Protein AF-A0A8S3CMA0-F1 (afdb_monomer_lite)

Foldseek 3Di:
DDDDDDKDKDKDKDKDKDKDKDWDWDADPDDGDIDIDIDIDIDIDMDMDMDMDD

Sequence (54 aa):
MNKATTTTTTATTTTTTSATTTTTTTSTSTTSTTTTTTTTTTTTTTTTTTTTTT

Secondary structure (DSSP, 8-state):
--PPP--EEEEEEEEEEEEEEEEEEEE-TTS--EEEEEEEEEEEEEEEEEEEE-

Structure (mmCIF, N/CA/C/O backbone):
data_AF-A0A8S3CMA0-F1
#
_entry.id   AF-A0A8S3CMA0-F1
#
loop_
_atom_site.group_PDB
_atom_site.id
_atom_site.type_symbol
_atom_site.label_atom_id
_atom_site.label_alt_id
_atom_site.label_comp_id
_atom_site.label_asym_id
_atom_site.label_entity_id
_atom_site.label_seq_id
_atom_site.pdbx_PDB_ins_code
_atom_site.Cartn_x
_atom_site.Cartn_y
_atom_site.Cartn_z
_atom_site.occupancy
_atom_site.B_iso_or_equiv
_atom_site.auth_seq_id
_atom_site.auth_comp_id
_atom_site.auth_asym_id
_atom_site.auth_atom_id
_atom_site.pdbx_PDB_model_num
ATOM 1 N N . MET A 1 1 ? 39.407 4.134 -31.644 1.00 58.16 1 MET A N 1
ATOM 2 C CA . MET A 1 1 ? 38.427 4.823 -30.776 1.00 58.16 1 MET A CA 1
ATOM 3 C C . MET A 1 1 ? 38.132 3.903 -29.603 1.00 58.16 1 MET A C 1
ATOM 5 O O . MET A 1 1 ? 37.537 2.860 -29.835 1.00 58.16 1 MET A O 1
ATOM 9 N N . ASN A 1 2 ? 38.566 4.229 -28.385 1.00 54.59 2 ASN A N 1
ATOM 10 C CA . ASN A 1 2 ? 38.160 3.464 -27.201 1.00 54.59 2 ASN A CA 1
ATOM 11 C C . ASN A 1 2 ? 36.843 4.068 -26.716 1.00 54.59 2 ASN A C 1
ATOM 13 O O . ASN A 1 2 ? 36.809 5.245 -26.360 1.00 54.59 2 ASN A O 1
ATOM 17 N N . LYS A 1 3 ? 35.748 3.307 -26.765 1.00 66.69 3 LYS A N 1
ATOM 18 C CA . LYS A 1 3 ? 34.470 3.768 -26.217 1.00 66.69 3 LYS A CA 1
ATOM 19 C C . LYS A 1 3 ? 34.554 3.640 -24.695 1.00 66.69 3 LYS A C 1
ATOM 21 O O . LYS A 1 3 ? 34.767 2.539 -24.199 1.00 66.69 3 LYS A O 1
ATOM 26 N N . ALA A 1 4 ? 34.464 4.754 -23.972 1.00 74.19 4 ALA A N 1
ATOM 27 C CA . ALA A 1 4 ? 34.476 4.739 -22.512 1.00 74.19 4 ALA A CA 1
ATOM 28 C C . ALA A 1 4 ? 33.203 4.055 -21.981 1.00 74.19 4 ALA A C 1
ATOM 30 O O . ALA A 1 4 ? 32.101 4.382 -22.423 1.00 74.19 4 ALA A O 1
ATOM 31 N N . THR A 1 5 ? 33.364 3.111 -21.053 1.00 82.31 5 THR A N 1
ATOM 32 C CA . THR A 1 5 ? 32.267 2.509 -20.280 1.00 82.31 5 THR A CA 1
ATOM 33 C C . THR A 1 5 ? 31.833 3.492 -19.188 1.00 82.31 5 THR A C 1
ATOM 35 O O . THR A 1 5 ? 32.690 4.091 -18.536 1.00 82.31 5 THR A O 1
ATOM 38 N N . THR A 1 6 ? 30.527 3.700 -19.001 1.00 82.12 6 THR A N 1
ATOM 39 C CA . THR A 1 6 ? 29.983 4.682 -18.048 1.00 82.12 6 THR A CA 1
ATOM 40 C C . THR A 1 6 ? 29.278 3.979 -16.897 1.00 82.12 6 THR A C 1
ATOM 42 O O . THR A 1 6 ? 28.162 3.498 -17.055 1.00 82.12 6 THR A O 1
ATOM 45 N N . THR A 1 7 ? 29.887 4.011 -15.713 1.00 85.25 7 THR A N 1
ATOM 46 C CA . THR A 1 7 ? 29.258 3.518 -14.483 1.00 85.25 7 THR A CA 1
ATOM 47 C C . THR A 1 7 ? 28.216 4.514 -13.973 1.00 85.25 7 THR A C 1
ATOM 49 O O . THR A 1 7 ? 28.528 5.688 -13.773 1.00 85.25 7 THR A O 1
ATOM 52 N N . THR A 1 8 ? 26.996 4.043 -13.709 1.00 85.56 8 THR A N 1
ATOM 53 C CA . THR A 1 8 ? 25.931 4.818 -13.050 1.00 85.56 8 THR A CA 1
ATOM 54 C C . THR A 1 8 ? 25.609 4.207 -11.686 1.00 85.56 8 THR A C 1
ATOM 56 O O . THR A 1 8 ? 25.414 2.997 -11.572 1.00 85.56 8 THR A O 1
ATOM 59 N N . THR A 1 9 ? 25.536 5.047 -10.651 1.00 86.81 9 THR A N 1
ATOM 60 C CA . THR A 1 9 ? 25.158 4.645 -9.287 1.00 86.81 9 THR A CA 1
ATOM 61 C C . THR A 1 9 ? 23.823 5.284 -8.927 1.00 86.81 9 THR A C 1
ATOM 63 O O . THR A 1 9 ? 23.679 6.503 -9.001 1.00 86.81 9 THR A O 1
ATOM 66 N N . THR A 1 10 ? 22.848 4.482 -8.505 1.00 88.19 10 THR A N 1
ATOM 67 C CA . THR A 1 10 ? 21.544 4.961 -8.026 1.00 88.19 10 THR A CA 1
ATOM 68 C C . THR A 1 10 ? 21.350 4.547 -6.571 1.00 88.19 10 THR A C 1
ATOM 70 O O . THR A 1 10 ? 21.509 3.375 -6.227 1.00 88.19 10 THR A O 1
ATOM 73 N N . ALA A 1 11 ? 21.006 5.508 -5.711 1.00 88.06 11 ALA A N 1
ATOM 74 C CA . ALA A 1 11 ? 20.653 5.262 -4.316 1.00 88.06 11 ALA A CA 1
ATOM 75 C C . ALA A 1 11 ? 19.135 5.392 -4.129 1.00 88.06 11 ALA A C 1
ATOM 77 O O . ALA A 1 11 ? 18.526 6.354 -4.595 1.00 88.06 11 ALA A O 1
ATOM 78 N N . T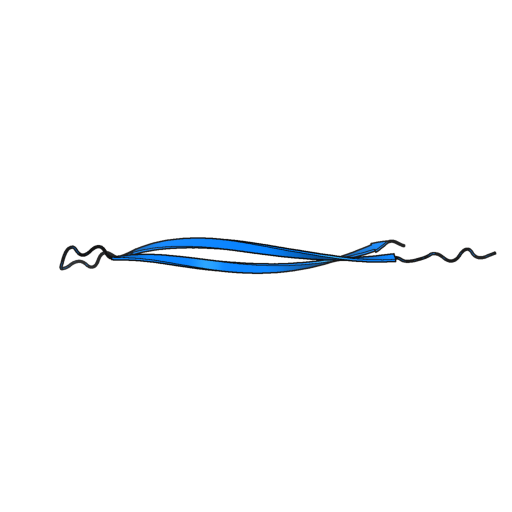HR A 1 12 ? 18.528 4.432 -3.435 1.00 89.69 12 THR A N 1
ATOM 79 C CA . THR A 1 12 ? 17.103 4.429 -3.091 1.00 89.69 12 THR A CA 1
ATOM 80 C C . THR A 1 12 ? 16.952 4.323 -1.577 1.00 89.69 12 THR A C 1
ATOM 82 O O . THR A 1 12 ? 17.469 3.390 -0.965 1.00 89.69 12 THR A O 1
ATOM 85 N N . THR A 1 13 ? 16.234 5.270 -0.971 1.00 88.44 13 THR A N 1
ATOM 86 C CA . THR A 1 13 ? 15.964 5.307 0.475 1.00 88.44 13 THR A CA 1
ATOM 87 C C . THR A 1 13 ? 14.500 4.965 0.727 1.00 88.44 13 THR A C 1
ATOM 89 O O . THR A 1 13 ? 13.618 5.632 0.194 1.00 88.44 13 THR A O 1
ATOM 92 N N . THR A 1 14 ? 14.240 3.946 1.546 1.00 87.00 14 THR A N 1
ATOM 93 C CA . THR A 1 14 ? 12.890 3.531 1.957 1.00 87.00 14 THR A CA 1
ATOM 94 C C . THR A 1 14 ? 12.735 3.702 3.466 1.00 87.00 14 THR A C 1
ATOM 96 O O . THR A 1 14 ? 13.566 3.216 4.235 1.00 87.00 14 THR A O 1
ATOM 99 N N . THR A 1 15 ? 11.665 4.376 3.893 1.00 86.69 15 THR A N 1
ATOM 100 C CA . THR A 1 15 ? 11.319 4.570 5.310 1.00 86.69 15 THR A CA 1
ATOM 101 C C . THR A 1 15 ? 10.030 3.819 5.620 1.00 86.69 15 THR A C 1
ATOM 103 O O . THR A 1 15 ? 8.997 4.103 5.016 1.00 86.69 15 THR A O 1
ATOM 106 N N . THR A 1 16 ? 10.080 2.897 6.580 1.00 84.62 16 THR A N 1
ATOM 107 C CA . THR A 1 16 ? 8.924 2.114 7.034 1.00 84.62 16 THR A CA 1
ATOM 108 C C . THR A 1 16 ? 8.618 2.450 8.490 1.00 84.62 16 THR A C 1
ATOM 110 O O . THR A 1 16 ? 9.487 2.334 9.356 1.00 84.62 16 THR A O 1
ATOM 113 N N . THR A 1 17 ? 7.376 2.845 8.769 1.00 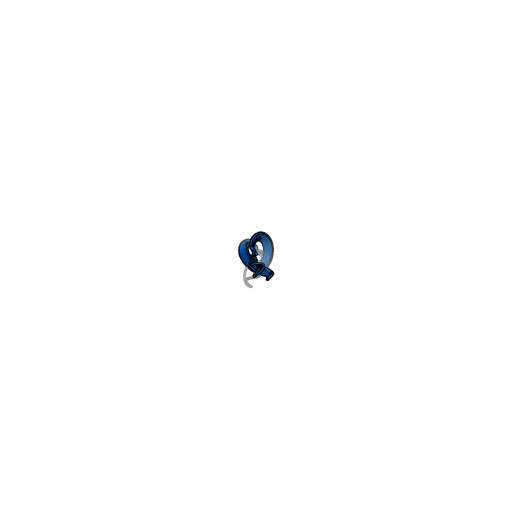87.31 17 THR A N 1
ATOM 114 C CA . THR A 1 17 ? 6.877 3.102 10.127 1.00 87.31 17 THR A CA 1
ATOM 115 C C . THR A 1 17 ? 5.857 2.031 10.488 1.00 87.31 17 THR A C 1
ATOM 117 O O . THR A 1 17 ? 4.834 1.915 9.815 1.00 87.31 17 THR A O 1
ATOM 120 N N . SER A 1 18 ? 6.114 1.279 11.558 1.00 87.56 18 SER A N 1
ATOM 121 C CA . SER A 1 18 ? 5.219 0.227 12.053 1.00 87.56 18 SER A CA 1
ATOM 122 C C . SER A 1 18 ? 4.769 0.538 13.479 1.00 87.56 18 SER A C 1
ATOM 124 O O . SER A 1 18 ? 5.569 0.964 14.315 1.00 87.56 18 SER A O 1
ATOM 126 N N . ALA A 1 19 ? 3.484 0.322 13.761 1.00 83.88 19 ALA A N 1
ATOM 127 C CA . ALA A 1 19 ? 2.906 0.463 15.094 1.00 83.88 19 ALA A CA 1
ATOM 128 C C . ALA A 1 19 ? 2.56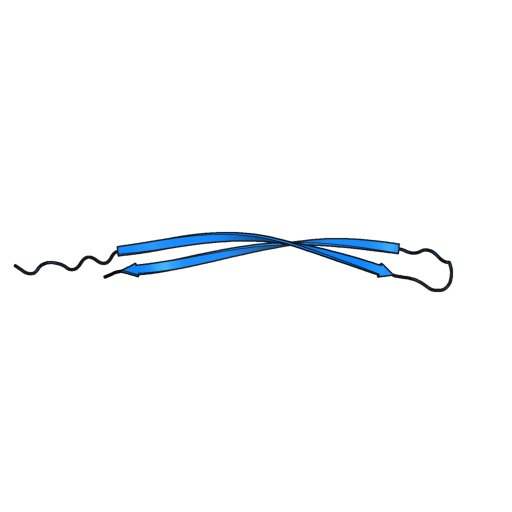3 -0.918 15.664 1.00 83.88 19 ALA A C 1
ATOM 130 O O . ALA A 1 19 ? 1.865 -1.698 15.016 1.00 83.88 19 ALA A O 1
ATOM 131 N N . THR A 1 20 ? 3.025 -1.193 16.884 1.00 84.06 20 THR A N 1
ATOM 132 C CA . THR A 1 20 ? 2.722 -2.424 17.625 1.00 84.06 20 THR A CA 1
ATOM 133 C C . THR A 1 20 ? 2.014 -2.058 18.927 1.00 84.06 20 THR A C 1
ATOM 135 O O . THR A 1 20 ? 2.549 -1.301 19.737 1.00 84.06 20 THR A O 1
ATOM 138 N N . THR A 1 21 ? 0.805 -2.584 19.137 1.00 83.75 21 THR A N 1
ATOM 139 C CA . THR A 1 21 ? 0.012 -2.362 20.357 1.00 83.75 21 THR A CA 1
ATOM 140 C C . THR A 1 21 ? 0.040 -3.612 21.231 1.00 83.75 21 THR A C 1
ATOM 142 O O . THR A 1 21 ? -0.377 -4.680 20.792 1.00 83.75 21 THR A O 1
ATOM 145 N N . THR A 1 22 ? 0.491 -3.467 22.478 1.00 79.81 22 THR A N 1
ATOM 146 C CA . THR A 1 22 ? 0.524 -4.538 23.481 1.00 79.81 22 THR A CA 1
ATOM 147 C C . THR A 1 22 ? -0.426 -4.192 24.626 1.00 79.81 22 THR A C 1
ATOM 149 O O . THR A 1 22 ? -0.312 -3.128 25.238 1.00 79.81 22 THR A O 1
ATOM 152 N N . THR A 1 23 ? -1.364 -5.092 24.928 1.00 83.12 23 THR A N 1
ATOM 153 C CA . THR A 1 23 ? -2.300 -4.962 26.055 1.00 83.12 23 THR A CA 1
ATOM 154 C C . THR A 1 23 ? -1.910 -5.941 27.157 1.00 83.12 23 THR A C 1
ATOM 156 O O . THR A 1 23 ? -1.896 -7.148 26.930 1.00 83.12 23 THR A O 1
ATOM 159 N N . THR A 1 24 ? -1.626 -5.426 28.354 1.00 79.50 24 THR A N 1
ATOM 160 C CA . THR A 1 24 ? -1.301 -6.229 29.540 1.00 79.50 24 THR A CA 1
ATOM 161 C C . THR A 1 24 ? -2.403 -6.061 30.583 1.00 79.50 24 THR A C 1
ATOM 163 O O . THR A 1 24 ? -2.697 -4.942 31.010 1.00 79.50 24 THR A O 1
ATOM 166 N N . THR A 1 25 ? -3.005 -7.171 31.011 1.00 78.56 25 THR A N 1
ATOM 167 C CA . THR A 1 25 ? -4.002 -7.207 32.092 1.00 78.56 25 THR A CA 1
ATOM 168 C C . THR A 1 25 ? -3.356 -7.772 33.351 1.00 78.56 25 THR A C 1
ATOM 170 O O . THR A 1 25 ? -2.904 -8.916 33.349 1.00 78.56 25 THR A O 1
ATOM 173 N N . THR A 1 26 ? -3.329 -6.989 34.430 1.00 75.19 26 THR A N 1
ATOM 174 C CA . THR A 1 26 ? -2.801 -7.430 35.729 1.00 75.19 26 THR A CA 1
ATOM 175 C C . THR A 1 26 ? -3.948 -7.584 36.720 1.00 75.19 26 THR A C 1
ATOM 177 O O . THR A 1 26 ? -4.715 -6.647 36.944 1.00 75.19 26 THR A O 1
ATOM 180 N N . SER A 1 27 ? -4.043 -8.759 37.344 1.00 66.75 27 SER A N 1
ATOM 181 C CA . SER A 1 27 ? -4.996 -9.043 38.421 1.00 66.75 27 SER A CA 1
ATOM 182 C C . SER A 1 27 ? -4.242 -9.226 39.738 1.00 66.75 27 SER A C 1
ATOM 184 O O . SER A 1 27 ? -3.504 -10.194 39.899 1.00 66.75 27 SER A O 1
ATOM 186 N N . THR A 1 28 ? -4.417 -8.315 40.696 1.00 68.56 28 THR A N 1
ATOM 187 C CA . THR A 1 28 ? -3.882 -8.465 42.062 1.00 68.56 28 THR A CA 1
ATOM 188 C C . THR A 1 28 ? -4.935 -9.085 42.977 1.00 68.56 28 THR A C 1
ATOM 190 O O . THR A 1 28 ? -5.997 -8.503 43.191 1.00 68.56 28 THR A O 1
ATOM 193 N N . SER A 1 29 ? -4.659 -10.270 43.532 1.00 59.53 29 SER A N 1
ATOM 194 C CA . SER A 1 29 ? -5.573 -10.944 44.461 1.00 59.53 29 SER A CA 1
ATOM 195 C C . SER A 1 29 ? -5.561 -10.259 45.831 1.00 59.53 29 SER A C 1
ATOM 197 O O . SER A 1 29 ? -4.635 -10.459 46.615 1.00 59.53 29 SER A O 1
ATOM 199 N N . THR A 1 30 ? -6.572 -9.435 46.106 1.00 60.47 30 THR A N 1
ATOM 200 C CA . THR A 1 30 ? -7.117 -9.132 47.456 1.00 60.47 30 THR A CA 1
ATOM 201 C C . THR A 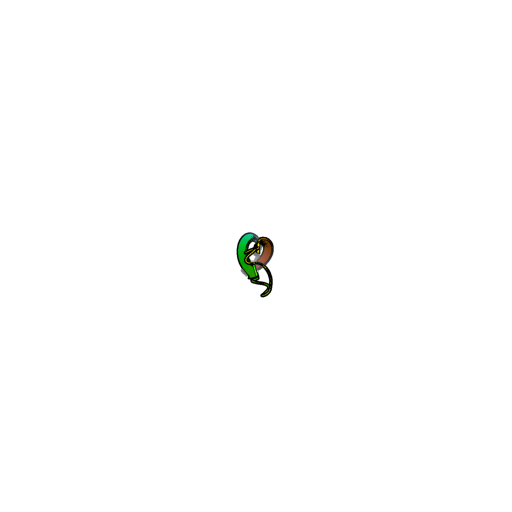1 30 ? -8.346 -8.215 47.377 1.00 60.47 30 THR A C 1
ATOM 203 O O . THR A 1 30 ? -9.192 -8.265 48.261 1.00 60.47 30 THR A O 1
ATOM 206 N N . THR A 1 31 ? -8.523 -7.493 46.266 1.00 67.12 31 THR A N 1
ATOM 207 C CA . THR A 1 31 ? -9.721 -6.702 45.931 1.00 67.12 31 THR A CA 1
ATOM 208 C C . THR A 1 31 ? -9.863 -6.743 44.406 1.00 67.12 31 THR A C 1
ATOM 210 O O . THR A 1 31 ? -8.872 -6.498 43.727 1.00 67.12 31 THR A O 1
ATOM 213 N N . SER A 1 32 ? -11.024 -7.101 43.845 1.00 57.75 32 SER A N 1
ATOM 214 C CA . SER A 1 32 ? -11.238 -7.428 42.413 1.00 57.75 32 SER A CA 1
ATOM 215 C C . SER A 1 32 ? -11.085 -6.266 41.407 1.00 57.75 32 SER A C 1
ATOM 217 O O . SER A 1 32 ? -11.894 -6.117 40.491 1.00 57.75 32 SER A O 1
ATOM 219 N N . THR A 1 33 ? -10.060 -5.431 41.538 1.00 65.56 33 THR A N 1
ATOM 220 C CA . THR A 1 33 ? -9.762 -4.366 40.582 1.00 65.56 33 THR A CA 1
ATOM 221 C C . THR A 1 33 ? -8.942 -4.943 39.431 1.00 65.56 33 THR A C 1
ATOM 223 O O . THR A 1 33 ? -7.791 -5.339 39.606 1.00 65.56 33 THR A O 1
ATOM 226 N N . THR A 1 34 ? -9.546 -5.012 38.245 1.00 69.12 34 THR A N 1
ATOM 227 C CA . THR A 1 34 ? -8.843 -5.363 37.003 1.00 69.12 34 THR A CA 1
ATOM 228 C C . THR A 1 34 ? -8.224 -4.096 36.426 1.00 69.12 34 THR A C 1
ATOM 230 O O . THR A 1 34 ? -8.954 -3.186 36.035 1.00 69.12 34 THR A O 1
ATOM 233 N N . THR A 1 35 ? -6.894 -4.031 36.360 1.00 73.06 35 THR A N 1
ATOM 234 C CA . THR A 1 35 ? -6.184 -2.919 35.714 1.00 73.06 35 THR A CA 1
ATOM 235 C C . THR A 1 35 ? -5.710 -3.368 34.334 1.00 73.06 35 THR A C 1
ATOM 237 O O . THR A 1 35 ? -4.908 -4.297 34.217 1.00 73.06 35 THR A O 1
ATOM 240 N N . THR A 1 36 ? -6.207 -2.703 33.289 1.00 75.88 36 THR A N 1
ATOM 241 C CA . THR A 1 36 ? -5.791 -2.921 31.896 1.00 75.88 36 THR A CA 1
ATOM 242 C C . THR A 1 36 ? -4.847 -1.803 31.474 1.00 75.88 36 THR A C 1
ATOM 244 O O . THR A 1 36 ? -5.253 -0.644 31.417 1.00 75.88 36 THR A O 1
ATOM 247 N N . THR A 1 37 ? -3.603 -2.148 31.148 1.00 77.75 37 THR A N 1
ATOM 248 C CA . THR A 1 37 ? -2.606 -1.204 30.635 1.00 77.75 37 THR A CA 1
ATOM 249 C C . THR A 1 37 ? -2.383 -1.469 29.148 1.00 77.75 37 THR A C 1
ATOM 251 O O . THR A 1 37 ? -1.967 -2.561 28.763 1.00 77.75 37 THR A O 1
ATOM 254 N N . THR A 1 38 ? -2.645 -0.467 28.307 1.00 80.00 38 THR A N 1
ATOM 255 C CA . THR A 1 38 ? -2.378 -0.518 26.861 1.00 80.00 38 THR A CA 1
ATOM 256 C C . THR A 1 38 ? -1.124 0.292 26.554 1.00 80.00 38 THR A C 1
ATOM 258 O O . THR A 1 38 ? -1.071 1.486 26.844 1.00 80.00 38 THR A O 1
ATOM 261 N N . THR A 1 39 ? -0.115 -0.339 25.960 1.00 80.75 39 THR A N 1
ATOM 262 C CA . THR A 1 39 ? 1.126 0.315 25.529 1.00 80.75 39 THR A CA 1
ATOM 263 C C . THR A 1 39 ? 1.248 0.215 24.013 1.00 80.75 39 THR A C 1
ATOM 265 O O . THR A 1 39 ? 1.263 -0.880 23.456 1.00 80.75 39 THR A O 1
ATOM 268 N N . THR A 1 40 ? 1.341 1.360 23.338 1.00 81.00 40 THR A N 1
ATOM 269 C CA . THR A 1 40 ? 1.594 1.433 21.893 1.00 81.00 40 THR A CA 1
ATOM 270 C C . THR A 1 40 ? 3.051 1.811 21.669 1.00 81.00 40 THR A C 1
ATOM 272 O O . THR A 1 40 ? 3.495 2.868 22.115 1.00 81.00 40 THR A O 1
ATOM 275 N N . THR A 1 41 ? 3.794 0.955 20.976 1.00 81.19 41 THR A N 1
ATOM 276 C CA . THR A 1 41 ? 5.183 1.201 20.588 1.00 81.19 41 THR A CA 1
ATOM 277 C C . THR A 1 41 ? 5.240 1.471 19.088 1.00 81.19 41 THR A C 1
ATOM 279 O O . THR A 1 41 ? 4.817 0.643 18.282 1.00 81.19 41 THR A O 1
ATOM 282 N N . THR A 1 42 ? 5.773 2.633 18.713 1.00 83.69 42 THR A N 1
ATOM 283 C CA . THR A 1 42 ? 6.013 3.009 17.314 1.00 83.69 42 THR A CA 1
ATOM 284 C C . THR A 1 42 ? 7.481 2.773 16.985 1.00 83.69 42 THR A C 1
ATOM 286 O O . THR A 1 42 ? 8.359 3.300 17.668 1.00 83.69 42 THR A O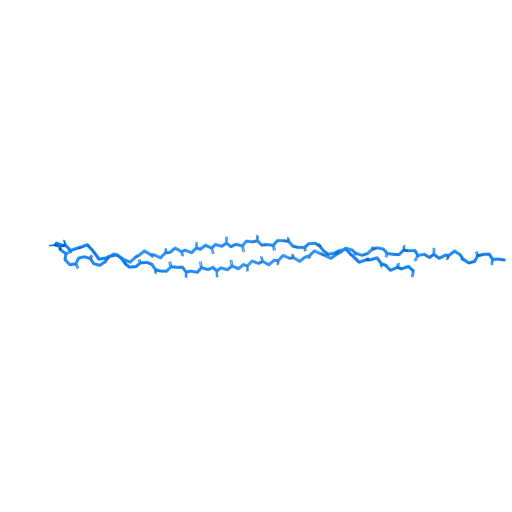 1
ATOM 289 N N . THR A 1 43 ? 7.763 1.994 15.943 1.00 83.69 43 THR A N 1
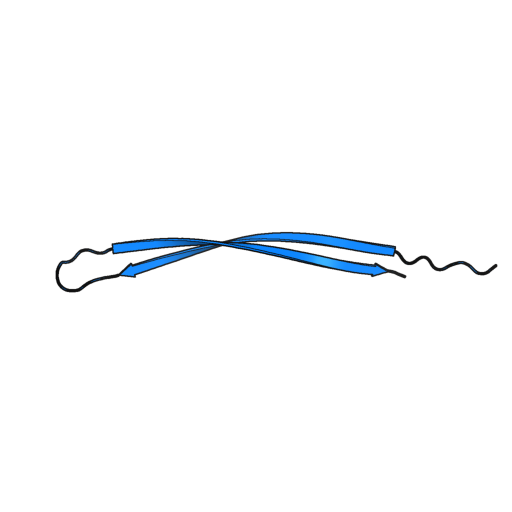ATOM 290 C CA . THR A 1 43 ? 9.125 1.732 15.465 1.00 83.69 43 THR A CA 1
ATOM 291 C C . THR A 1 43 ? 9.280 2.259 14.043 1.00 83.69 43 THR A C 1
ATOM 293 O O . THR A 1 43 ? 8.520 1.890 13.148 1.00 83.69 43 THR A O 1
ATOM 296 N N . THR A 1 44 ? 10.280 3.117 13.840 1.00 86.31 44 THR A N 1
ATOM 297 C CA . THR A 1 44 ? 10.643 3.673 12.529 1.00 86.31 44 THR A CA 1
ATOM 298 C C . THR A 1 44 ? 11.933 3.015 12.055 1.00 86.31 44 THR A C 1
ATOM 300 O O . THR A 1 44 ? 12.941 3.050 12.760 1.00 86.31 44 THR A O 1
ATOM 303 N N . THR A 1 45 ? 11.919 2.418 10.866 1.00 86.19 45 THR A N 1
ATOM 304 C CA . THR A 1 45 ? 13.085 1.775 10.249 1.00 86.19 45 THR A CA 1
ATOM 305 C C . THR A 1 45 ? 13.383 2.432 8.905 1.00 86.19 45 THR A C 1
ATOM 307 O O . THR A 1 45 ? 12.524 2.481 8.026 1.00 86.19 45 THR A O 1
ATOM 310 N N . THR A 1 46 ? 14.612 2.924 8.738 1.00 87.25 46 THR A N 1
ATOM 311 C CA . THR A 1 46 ? 15.101 3.528 7.489 1.00 87.25 46 THR A CA 1
ATOM 312 C C . THR A 1 46 ? 16.107 2.585 6.838 1.00 87.25 46 THR A C 1
ATOM 314 O O . THR A 1 46 ? 17.059 2.154 7.486 1.00 87.25 46 THR A O 1
ATOM 317 N N . THR A 1 47 ? 15.915 2.253 5.563 1.00 86.88 47 THR A N 1
ATOM 318 C CA . THR A 1 47 ? 16.811 1.382 4.790 1.00 86.88 47 THR A CA 1
ATOM 319 C C . THR A 1 47 ? 17.249 2.086 3.509 1.00 86.88 47 THR A C 1
ATOM 321 O O . THR A 1 47 ? 16.414 2.551 2.735 1.00 86.88 47 THR A O 1
ATOM 324 N N . THR A 1 48 ? 18.561 2.149 3.277 1.00 87.38 48 THR A N 1
ATOM 325 C CA . THR A 1 48 ? 19.158 2.721 2.061 1.00 87.38 48 THR A CA 1
ATOM 326 C C . THR A 1 48 ? 19.777 1.605 1.229 1.00 87.38 48 THR A C 1
ATOM 328 O O . THR A 1 48 ? 20.618 0.857 1.725 1.00 87.38 48 THR A O 1
ATOM 331 N N . THR A 1 49 ? 19.384 1.500 -0.038 1.00 85.94 49 THR A N 1
ATOM 332 C CA . THR A 1 49 ? 19.908 0.518 -0.993 1.00 85.94 49 THR A CA 1
ATOM 333 C C . THR A 1 49 ? 20.643 1.239 -2.118 1.00 85.94 49 THR A C 1
ATOM 335 O O . THR A 1 49 ? 20.089 2.135 -2.754 1.00 85.94 49 THR A O 1
ATOM 338 N N . THR A 1 50 ? 21.887 0.837 -2.381 1.00 87.00 50 THR A N 1
ATOM 339 C CA . THR A 1 50 ? 22.722 1.387 -3.459 1.00 87.00 50 THR A CA 1
ATOM 340 C C . THR A 1 50 ? 22.872 0.346 -4.560 1.00 87.00 50 THR A C 1
ATOM 342 O O . THR A 1 50 ? 23.335 -0.760 -4.294 1.00 87.00 50 THR A O 1
ATOM 345 N N . THR A 1 51 ? 22.501 0.700 -5.791 1.00 85.31 51 THR A N 1
ATOM 346 C CA . THR A 1 51 ? 22.660 -0.156 -6.976 1.00 85.31 51 THR A CA 1
ATOM 347 C C . THR A 1 51 ? 23.663 0.481 -7.933 1.00 85.31 51 THR A C 1
ATOM 349 O O . THR A 1 51 ? 23.537 1.660 -8.269 1.00 85.31 51 THR A O 1
ATOM 352 N N . THR A 1 52 ? 24.649 -0.299 -8.379 1.00 84.00 52 THR A N 1
ATOM 353 C CA . THR A 1 52 ? 25.678 0.130 -9.337 1.00 84.00 52 THR A CA 1
ATOM 354 C C . THR A 1 52 ? 25.512 -0.651 -10.635 1.00 84.00 52 THR A C 1
ATOM 356 O O . THR A 1 52 ? 25.545 -1.880 -10.616 1.00 84.00 52 THR A O 1
ATOM 359 N N . THR A 1 53 ? 25.360 0.048 -11.759 1.00 79.88 53 THR A N 1
ATOM 360 C CA . THR A 1 53 ? 25.302 -0.544 -13.105 1.00 79.88 53 THR A CA 1
ATOM 361 C C . THR A 1 53 ? 26.477 -0.033 -13.938 1.00 79.88 53 THR A C 1
ATOM 363 O O . THR A 1 53 ? 26.703 1.179 -13.984 1.00 79.88 53 THR A O 1
ATOM 366 N N . THR A 1 54 ? 27.237 -0.943 -14.551 1.00 78.88 54 THR A N 1
ATOM 367 C CA . THR A 1 54 ? 28.419 -0.656 -15.393 1.00 78.88 54 THR A CA 1
ATOM 368 C C . THR A 1 54 ? 28.069 -0.451 -16.855 1.00 78.88 54 THR A C 1
ATOM 370 O O . THR A 1 54 ? 27.226 -1.240 -17.339 1.00 78.88 54 THR A O 1
#

Organism: NCBI:txid392030

Radius of gyration: 26.04 Å; chains: 1; bounding box: 50×16×78 Å

pLDDT: mean 79.22, std 9.21, range [54.59, 89.69]